Protein AF-0000000083316256 (afdb_homodimer)

Secondary structure (DSSP, 8-state):
--EEEEEEEET--HHHHHHHHHHHHHTT-SS-TTEEEEEEEEETTEEEEEEEES-HHHHHHHHHHHHHHHHHTTPPPPPPEEEEEEEEEE-/--EEEEEEEET--HHHHHHHHHHHHHTT-SS-TTEEEEEEEEETTEEEEEEEES-HHHHHHHHHHHHHHHHHTTPPPPPPEEEEEEEEEE-

Nearest PDB structures (foldseek):
  6fxd-assembly1_B-2  TM=7.158E-01  e=9.724E-03  Pseudomonas fluorescens
  3l7p-assembly1_F  TM=4.783E-01  e=5.916E-04  Streptococcus mutans
  6fxd-assembly1_A-2  TM=6.993E-01  e=2.756E-02  Pseudomonas fluorescens
  4wws-assembly1_D  TM=5.339E-01  e=3.350E-02  Listeria monocytogenes EGD-e
  5b0b-assembly2_B  TM=5.248E-01  e=7.317E-02  Cannabis sativa

pLDDT: mean 96.54, std 2.68, range [85.81, 98.81]

Solvent-accessible surface area (backbone atoms only — not comparable to full-atom values): 9734 Å² total; per-residue (Å²): 114,41,28,36,35,39,34,64,31,74,71,49,45,71,67,48,52,54,50,45,51,51,53,30,41,74,71,72,49,61,72,45,85,52,37,50,34,39,39,31,26,52,49,98,62,16,34,40,37,41,35,31,28,54,31,72,67,56,51,55,58,49,43,67,59,45,52,60,48,32,55,76,62,72,43,75,81,53,74,70,46,79,28,50,50,73,47,78,48,69,104,114,41,30,37,37,38,35,63,32,73,73,51,46,71,68,48,51,53,49,44,52,51,52,31,40,74,71,71,49,63,70,45,87,52,37,51,34,37,39,31,22,53,49,98,60,16,34,40,35,41,34,30,28,54,32,73,66,54,51,55,59,48,44,67,60,47,52,60,49,34,52,77,61,73,43,76,83,54,74,71,46,79,29,52,50,71,45,76,47,70,104

Radius of gyration: 16.73 Å; Cα contacts (8 Å, |Δi|>4): 357; chains: 2; bounding box: 31×48×36 Å

Structure (mmCIF, N/CA/C/O backbone):
data_AF-0000000083316256-model_v1
#
loop_
_entity.id
_entity.type
_entity.pdbx_description
1 polymer 'ABM domain-containing protein'
#
loop_
_atom_site.group_PDB
_atom_site.id
_atom_site.type_symbol
_atom_site.label_atom_id
_atom_site.label_alt_id
_atom_site.label_comp_id
_atom_site.label_asym_id
_atom_site.label_entity_id
_atom_site.label_seq_id
_atom_site.pdbx_PDB_ins_code
_atom_site.Cartn_x
_atom_site.Cartn_y
_atom_site.Cartn_z
_atom_site.occupancy
_atom_site.B_iso_or_equiv
_atom_site.auth_seq_id
_atom_site.auth_comp_id
_atom_site.auth_asym_id
_atom_site.auth_atom_id
_atom_site.pdbx_PDB_model_num
ATOM 1 N N . MET A 1 1 ? -17.094 -0.823 -3.377 1 87.75 1 MET A N 1
ATOM 2 C CA . MET A 1 1 ? -16.094 -0.17 -2.527 1 87.75 1 MET A CA 1
ATOM 3 C C . MET A 1 1 ? -14.75 -0.878 -2.623 1 87.75 1 MET A C 1
ATOM 5 O O . MET A 1 1 ? -14.672 -2.1 -2.48 1 87.75 1 MET A O 1
ATOM 9 N N . SER A 1 2 ? -13.68 -0.307 -2.973 1 97.44 2 SER A N 1
ATOM 10 C CA . SER A 1 2 ? -12.391 -0.962 -3.139 1 97.44 2 SER A CA 1
ATOM 11 C C . SER A 1 2 ? -11.789 -1.355 -1.791 1 97.44 2 SER A C 1
ATOM 13 O O . SER A 1 2 ? -12.25 -0.891 -0.745 1 97.44 2 SER A O 1
ATOM 15 N N . ILE A 1 3 ? -10.836 -2.322 -1.851 1 98.69 3 ILE A N 1
ATOM 16 C CA . ILE A 1 3 ? -10.211 -2.799 -0.622 1 98.69 3 ILE A CA 1
ATOM 17 C C . ILE A 1 3 ? -8.688 -2.73 -0.758 1 98.69 3 ILE A C 1
ATOM 19 O O . ILE A 1 3 ? -8.148 -2.951 -1.843 1 98.69 3 ILE A O 1
ATOM 23 N N . MET A 1 4 ? -8.078 -2.391 0.327 1 98.81 4 MET A N 1
ATOM 24 C CA . MET A 1 4 ? -6.641 -2.584 0.499 1 98.81 4 MET A CA 1
ATOM 25 C C . MET A 1 4 ? -6.344 -3.951 1.108 1 98.81 4 MET A C 1
ATOM 27 O O . MET A 1 4 ? -6.945 -4.328 2.117 1 98.81 4 MET A O 1
ATOM 31 N N . VAL A 1 5 ? -5.43 -4.664 0.524 1 98.75 5 VAL A N 1
ATOM 32 C CA . VAL A 1 5 ? -5.059 -5.996 0.994 1 98.75 5 VAL A CA 1
ATOM 33 C C . VAL A 1 5 ? -3.557 -6.055 1.258 1 98.75 5 VAL A C 1
ATOM 35 O O . VAL A 1 5 ? -2.758 -5.641 0.415 1 98.75 5 VAL A O 1
ATOM 38 N N . ILE A 1 6 ? -3.182 -6.551 2.4 1 98.62 6 ILE A N 1
ATOM 39 C CA . ILE A 1 6 ? -1.774 -6.68 2.768 1 98.62 6 ILE A CA 1
ATOM 40 C C . ILE A 1 6 ? -1.421 -8.156 2.947 1 98.62 6 ILE A C 1
ATOM 42 O O . ILE A 1 6 ? -2.117 -8.883 3.656 1 98.62 6 ILE A O 1
ATOM 46 N N . PHE A 1 7 ? -0.353 -8.578 2.256 1 98.5 7 PHE A N 1
ATOM 47 C CA . PHE A 1 7 ? 0.229 -9.906 2.41 1 98.5 7 PHE A CA 1
ATOM 48 C C . PHE A 1 7 ? 1.633 -9.82 2.996 1 98.5 7 PHE A C 1
ATOM 50 O O . PHE A 1 7 ? 2.531 -9.234 2.385 1 98.5 7 PHE A O 1
ATOM 57 N N . ASP A 1 8 ? 1.762 -10.281 4.207 1 97.81 8 ASP A N 1
ATOM 58 C CA . ASP A 1 8 ? 3.088 -10.508 4.773 1 97.81 8 ASP A CA 1
ATOM 59 C C . ASP A 1 8 ? 3.535 -11.953 4.551 1 97.81 8 ASP A C 1
ATOM 61 O O . ASP A 1 8 ? 2.871 -12.891 4.996 1 97.81 8 ASP A O 1
ATOM 65 N N . VAL A 1 9 ? 4.609 -12.102 3.781 1 97.88 9 VAL A N 1
ATOM 66 C CA . VAL A 1 9 ? 5.031 -13.43 3.354 1 97.88 9 VAL A CA 1
ATOM 67 C C . VAL A 1 9 ? 6.434 -13.719 3.883 1 97.88 9 VAL A C 1
ATOM 69 O O . VAL A 1 9 ? 7.426 -13.531 3.172 1 97.88 9 VAL A O 1
ATOM 72 N N . PRO A 1 10 ? 6.52 -14.203 5.102 1 97.06 10 PRO A N 1
ATOM 73 C CA . PRO A 1 10 ? 7.836 -14.508 5.664 1 97.06 10 PRO A CA 1
ATOM 74 C C . PRO A 1 10 ? 8.586 -15.57 4.859 1 97.06 10 PRO A C 1
ATOM 76 O O . PRO A 1 10 ? 7.965 -16.5 4.328 1 97.06 10 PRO A O 1
ATOM 79 N N . GLY A 1 11 ? 9.859 -15.383 4.676 1 96.62 11 GLY A N 1
ATOM 80 C CA . GLY A 1 11 ? 10.711 -16.406 4.09 1 96.62 11 GLY A CA 1
ATOM 81 C C . GLY A 1 11 ? 10.789 -16.328 2.576 1 96.62 11 GLY A C 1
ATOM 82 O O . GLY A 1 11 ? 11.672 -16.938 1.961 1 96.62 11 GLY A O 1
ATOM 83 N N . MET A 1 12 ? 9.867 -15.617 1.953 1 97.44 12 MET A N 1
ATOM 84 C CA . MET A 1 12 ? 9.898 -15.492 0.499 1 97.44 12 MET 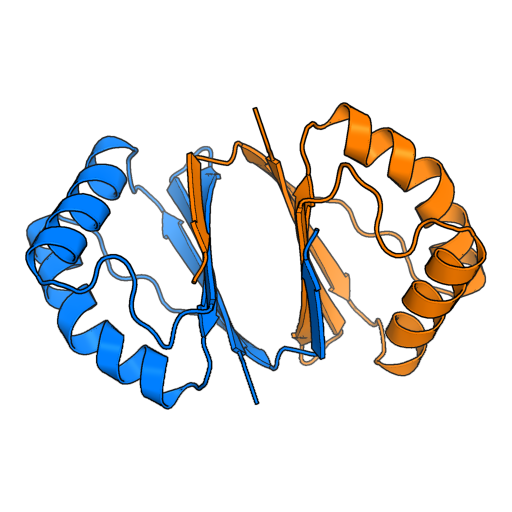A CA 1
ATOM 85 C C . MET A 1 12 ? 11.164 -14.781 0.041 1 97.44 12 MET A C 1
ATOM 87 O O . MET A 1 12 ? 11.578 -13.789 0.641 1 97.44 12 MET A O 1
ATOM 91 N N . THR A 1 13 ? 11.758 -15.289 -0.982 1 96.94 13 THR A N 1
ATOM 92 C CA . THR A 1 13 ? 12.961 -14.695 -1.559 1 96.94 13 THR A CA 1
ATOM 93 C C . THR A 1 13 ? 12.625 -13.883 -2.803 1 96.94 13 THR A C 1
ATOM 95 O O . THR A 1 13 ? 11.523 -13.992 -3.346 1 96.94 13 THR A O 1
ATOM 98 N N . ALA A 1 14 ? 13.609 -13.117 -3.221 1 97 14 ALA A N 1
ATOM 99 C CA . ALA A 1 14 ? 13.445 -12.344 -4.449 1 97 14 ALA A CA 1
ATOM 100 C C . ALA A 1 14 ? 13.156 -13.258 -5.637 1 97 14 ALA A C 1
ATOM 102 O O . ALA A 1 14 ? 12.281 -12.969 -6.453 1 97 14 ALA A O 1
ATOM 103 N N . ASP A 1 15 ? 13.93 -14.359 -5.746 1 97.56 15 ASP A N 1
ATOM 104 C CA . ASP A 1 15 ? 13.758 -15.305 -6.848 1 97.56 15 ASP A CA 1
ATOM 105 C C . ASP A 1 15 ? 12.352 -15.898 -6.844 1 97.56 15 ASP A C 1
ATOM 107 O O . ASP A 1 15 ? 11.719 -16.031 -7.898 1 97.56 15 ASP A O 1
ATOM 111 N N . GLN A 1 16 ? 11.914 -16.281 -5.672 1 98 16 GLN A N 1
ATOM 112 C CA . GLN A 1 16 ? 10.562 -16.828 -5.559 1 98 16 GLN A CA 1
ATOM 113 C C . GLN A 1 16 ? 9.516 -15.828 -6.012 1 98 16 GLN A C 1
ATOM 115 O O . GLN A 1 16 ? 8.609 -16.156 -6.77 1 98 16 GLN A O 1
ATOM 120 N N . TYR A 1 17 ? 9.617 -14.57 -5.566 1 98.38 17 TYR A N 1
ATOM 121 C CA . TYR A 1 17 ? 8.68 -13.523 -5.961 1 98.38 17 TYR A CA 1
ATOM 122 C C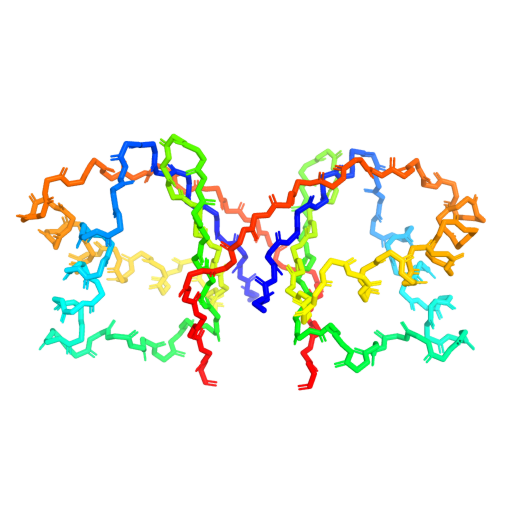 . TYR A 1 17 ? 8.648 -13.359 -7.473 1 98.38 17 TYR A C 1
ATOM 124 O O . TYR A 1 17 ? 7.578 -13.344 -8.086 1 98.38 17 TYR A O 1
ATOM 132 N N . ASP A 1 18 ? 9.867 -13.281 -8.047 1 98.12 18 ASP A N 1
ATOM 133 C CA . ASP A 1 18 ? 9.961 -13.023 -9.477 1 98.12 18 ASP A CA 1
ATOM 134 C C . ASP A 1 18 ? 9.375 -14.18 -10.281 1 98.12 18 ASP A C 1
ATOM 136 O O . ASP A 1 18 ? 8.742 -13.969 -11.32 1 98.12 18 ASP A O 1
ATOM 140 N N . ARG A 1 19 ? 9.516 -15.391 -9.805 1 98.19 19 ARG A N 1
ATOM 141 C CA . ARG A 1 19 ? 8.945 -16.547 -10.477 1 98.19 19 ARG A CA 1
ATOM 142 C C . ARG A 1 19 ? 7.426 -16.562 -10.383 1 98.19 19 ARG A C 1
ATOM 144 O O . ARG A 1 19 ? 6.738 -16.906 -11.336 1 98.19 19 ARG A O 1
ATOM 151 N N . VAL A 1 20 ? 6.91 -16.172 -9.227 1 97.88 20 VAL A N 1
ATOM 152 C CA . VAL A 1 20 ? 5.465 -16.078 -9.047 1 97.88 20 VAL A CA 1
ATOM 153 C C . VAL A 1 20 ? 4.875 -15.078 -10.031 1 97.88 20 VAL A C 1
ATOM 155 O O . VAL A 1 20 ? 3.895 -15.375 -10.719 1 97.88 20 VAL A O 1
ATOM 158 N N . ILE A 1 21 ? 5.508 -13.898 -10.117 1 97.75 21 ILE A N 1
ATOM 159 C CA . ILE A 1 21 ? 5.043 -12.875 -11.047 1 97.75 21 ILE A CA 1
ATOM 160 C C . ILE A 1 21 ? 5.098 -13.414 -12.477 1 97.75 21 ILE A C 1
ATOM 162 O O . ILE A 1 21 ? 4.145 -13.258 -13.242 1 97.75 21 ILE A O 1
ATOM 166 N N . HIS A 1 22 ? 6.16 -14.078 -12.836 1 97.75 22 HIS A N 1
ATOM 167 C CA . HIS A 1 22 ? 6.332 -14.656 -14.164 1 97.75 22 HIS A CA 1
ATOM 168 C C . HIS A 1 22 ? 5.238 -15.68 -14.469 1 97.75 22 HIS A C 1
ATOM 170 O O . HIS A 1 22 ? 4.629 -15.641 -15.539 1 97.75 22 HIS A O 1
ATOM 176 N N . ASP A 1 23 ? 4.98 -16.547 -13.531 1 97.5 23 ASP A N 1
ATOM 177 C CA . ASP A 1 23 ? 3.979 -17.594 -13.719 1 97.5 23 ASP A CA 1
ATOM 178 C C . ASP A 1 23 ? 2.58 -17 -13.852 1 97.5 23 ASP A C 1
ATOM 180 O O . ASP A 1 23 ? 1.765 -17.484 -14.633 1 97.5 23 ASP A O 1
ATOM 184 N N . LEU A 1 24 ? 2.287 -15.977 -13.117 1 97.06 24 LEU A N 1
ATOM 185 C CA . LEU A 1 24 ? 1.002 -15.289 -13.227 1 97.06 24 LEU A CA 1
ATOM 186 C C . LEU A 1 24 ? 0.849 -14.633 -14.594 1 97.06 24 LEU A C 1
ATOM 188 O O . LEU A 1 24 ? -0.237 -14.648 -15.18 1 97.06 24 LEU A O 1
ATOM 192 N N . GLU A 1 25 ? 1.91 -14.016 -15.07 1 95.38 25 GLU A N 1
ATOM 193 C CA . GLU A 1 25 ? 1.888 -13.43 -16.406 1 95.38 25 GLU A CA 1
ATOM 194 C C . GLU A 1 25 ? 1.593 -14.484 -17.469 1 95.38 25 GLU A C 1
ATOM 196 O O . GLU A 1 25 ? 0.796 -14.25 -18.375 1 95.38 25 GLU A O 1
ATOM 201 N N . GLU A 1 26 ? 2.146 -15.617 -17.312 1 94.44 26 GLU A N 1
ATOM 202 C CA . GLU A 1 26 ? 1.943 -16.703 -18.266 1 94.44 26 GLU A CA 1
ATOM 203 C C . GLU A 1 26 ? 0.5 -17.203 -18.234 1 94.44 26 GLU A C 1
ATOM 205 O O . GLU A 1 26 ? -0.045 -17.609 -19.266 1 94.44 26 GLU A O 1
ATOM 210 N N . ALA A 1 27 ? -0.064 -17.141 -17.094 1 91.94 27 ALA A N 1
ATOM 211 C CA . ALA A 1 27 ? -1.45 -17.562 -16.922 1 91.94 27 ALA A CA 1
ATOM 212 C C . ALA A 1 27 ? -2.418 -16.484 -17.391 1 91.94 27 ALA A C 1
ATOM 214 O O . ALA A 1 27 ? -3.637 -16.656 -17.328 1 91.94 27 ALA A O 1
ATOM 215 N N . GLY A 1 28 ? -1.92 -15.297 -17.875 1 90.19 28 GLY A N 1
ATOM 216 C CA . GLY A 1 28 ? -2.744 -14.195 -18.359 1 90.19 28 GLY A CA 1
ATOM 217 C C . GLY A 1 28 ? -3.25 -13.297 -17.234 1 90.19 28 GLY A C 1
ATOM 218 O O . GLY A 1 28 ? -4.16 -12.492 -17.438 1 90.19 28 GLY A O 1
ATOM 219 N N . LEU A 1 29 ? -2.633 -13.531 -16.031 1 87.94 29 LEU A N 1
ATOM 220 C CA . LEU A 1 29 ? -3.131 -12.805 -14.867 1 87.94 29 LEU A CA 1
ATOM 221 C C . LEU A 1 29 ? -2.012 -12.008 -14.211 1 87.94 29 LEU A C 1
ATOM 223 O O . LEU A 1 29 ? -1.999 -11.844 -12.992 1 87.94 29 LEU A O 1
ATOM 227 N N . GLY A 1 30 ? -1.118 -11.5 -14.977 1 85.81 30 GLY A N 1
ATOM 228 C CA . GLY A 1 30 ? -0.069 -10.625 -14.477 1 85.81 30 GLY A CA 1
ATOM 229 C C . GLY A 1 30 ? -0.59 -9.281 -14 1 85.81 30 GLY A C 1
ATOM 230 O O . GLY A 1 30 ? -0.053 -8.703 -13.047 1 85.81 30 GLY A O 1
ATOM 231 N N . ALA A 1 31 ? -1.693 -8.867 -14.711 1 86.5 31 ALA A N 1
ATOM 232 C CA . ALA A 1 31 ? -2.336 -7.59 -14.391 1 86.5 31 ALA A CA 1
ATOM 233 C C . ALA A 1 31 ? -3.855 -7.707 -14.469 1 86.5 31 ALA A C 1
ATOM 235 O O . ALA A 1 31 ? -4.477 -7.18 -15.391 1 86.5 31 ALA A O 1
ATOM 236 N N . PRO A 1 32 ? -4.355 -8.43 -13.461 1 94.25 32 PRO A N 1
ATOM 237 C CA . PRO A 1 32 ? -5.82 -8.516 -13.5 1 94.25 32 PRO A CA 1
ATOM 238 C C . PRO A 1 32 ? -6.492 -7.145 -13.516 1 94.25 32 PRO A C 1
ATOM 240 O O . PRO A 1 32 ? -6.082 -6.246 -12.781 1 94.25 32 PRO A O 1
ATOM 243 N N . ALA A 1 33 ? -7.594 -7.039 -14.273 1 92.56 33 ALA A N 1
ATOM 244 C CA . ALA A 1 33 ? -8.258 -5.754 -14.469 1 92.56 33 ALA A CA 1
ATOM 245 C C . ALA A 1 33 ? -8.797 -5.211 -13.148 1 92.56 33 ALA A C 1
ATOM 247 O O . ALA A 1 33 ? -8.844 -3.996 -12.938 1 92.56 33 ALA A O 1
ATOM 248 N N . ALA A 1 34 ? -9.133 -6.105 -12.281 1 96.81 34 ALA A N 1
ATOM 249 C CA . ALA A 1 34 ? -9.781 -5.68 -11.039 1 96.81 34 ALA A CA 1
ATOM 250 C C . ALA A 1 34 ? -8.75 -5.305 -9.984 1 96.81 34 ALA A C 1
ATOM 252 O O . ALA A 1 34 ? -9.102 -4.824 -8.906 1 96.81 34 ALA A O 1
ATOM 253 N N . ARG A 1 35 ? -7.473 -5.539 -10.172 1 97.94 35 ARG A N 1
ATOM 254 C CA . ARG A 1 35 ? -6.414 -5.09 -9.273 1 97.94 35 ARG A CA 1
ATOM 255 C C . ARG A 1 35 ? -5.887 -3.721 -9.688 1 97.94 35 ARG A C 1
ATOM 257 O O . ARG A 1 35 ? -5.195 -3.596 -10.703 1 97.94 35 ARG A O 1
ATOM 264 N N . GLN A 1 36 ? -6.062 -2.799 -8.906 1 97 36 GLN A N 1
ATOM 265 C CA . GLN A 1 36 ? -5.719 -1.42 -9.234 1 97 36 GLN A CA 1
ATOM 266 C C . GLN A 1 36 ? -4.227 -1.162 -9.039 1 97 36 GLN A C 1
ATOM 268 O O . GLN A 1 36 ? -3.604 -0.461 -9.836 1 97 36 GLN A O 1
ATOM 273 N N . HIS A 1 37 ? -3.699 -1.734 -7.988 1 97.25 37 HIS A N 1
ATOM 274 C CA . HIS A 1 37 ? -2.309 -1.54 -7.598 1 97.25 37 HIS A CA 1
ATOM 275 C C . HIS A 1 37 ? -1.727 -2.809 -6.98 1 97.25 37 HIS A C 1
ATOM 277 O O . HIS A 1 37 ? -2.438 -3.557 -6.305 1 97.25 37 HIS A O 1
ATOM 283 N N . HIS A 1 38 ? -0.47 -3.049 -7.246 1 98.19 38 HIS A N 1
ATOM 284 C CA . HIS A 1 38 ? 0.369 -4.07 -6.629 1 98.19 38 HIS A CA 1
ATOM 285 C C . HIS A 1 38 ? 1.756 -3.523 -6.309 1 98.19 38 HIS A C 1
ATOM 287 O O . HIS A 1 38 ? 2.52 -3.188 -7.219 1 98.19 38 HIS A O 1
ATOM 293 N N . ILE A 1 39 ? 2.047 -3.418 -5.012 1 98.56 39 ILE A N 1
ATOM 294 C CA . ILE A 1 39 ? 3.348 -2.941 -4.547 1 98.56 39 ILE A CA 1
ATOM 295 C C . ILE A 1 39 ? 4.039 -4.035 -3.734 1 98.56 39 ILE A C 1
ATOM 297 O O . ILE A 1 39 ? 3.482 -4.527 -2.75 1 98.56 39 ILE A O 1
ATOM 301 N N . ALA A 1 40 ? 5.164 -4.375 -4.176 1 98.56 40 ALA A N 1
ATOM 302 C CA . ALA A 1 40 ? 5.938 -5.402 -3.488 1 98.56 40 ALA A CA 1
ATOM 303 C C . ALA A 1 40 ? 7.25 -4.836 -2.945 1 98.56 40 ALA A C 1
ATOM 305 O O . ALA A 1 40 ? 7.949 -4.098 -3.645 1 98.56 40 ALA A O 1
ATOM 306 N N . ALA A 1 41 ? 7.555 -5.188 -1.762 1 98.62 41 ALA A N 1
ATOM 307 C CA . ALA A 1 41 ? 8.758 -4.691 -1.1 1 98.62 41 ALA A CA 1
ATOM 308 C C . ALA A 1 41 ? 9.508 -5.824 -0.402 1 98.62 41 ALA A C 1
ATOM 310 O O . ALA A 1 41 ? 8.891 -6.758 0.117 1 98.62 41 ALA A O 1
ATOM 311 N N . ALA A 1 42 ? 10.758 -5.613 -0.317 1 96.62 42 ALA A N 1
ATOM 312 C CA . ALA A 1 42 ? 11.617 -6.566 0.383 1 96.62 42 ALA A CA 1
ATOM 313 C C . ALA A 1 42 ? 11.703 -6.238 1.87 1 96.62 42 ALA A C 1
ATOM 315 O O . ALA A 1 42 ? 11.891 -5.078 2.244 1 96.62 42 ALA A O 1
ATOM 316 N N . LYS A 1 43 ? 11.445 -7.242 2.699 1 97.62 43 LYS A N 1
ATOM 317 C CA . LYS A 1 43 ? 11.758 -7.18 4.125 1 97.62 43 LYS A CA 1
ATOM 318 C C . LYS A 1 43 ? 13.023 -7.973 4.445 1 97.62 43 LYS A C 1
ATOM 320 O O . LYS A 1 43 ? 13.523 -8.719 3.602 1 97.62 43 LYS A O 1
ATOM 325 N N . ASN A 1 44 ? 13.508 -7.75 5.621 1 95.31 44 ASN A N 1
ATOM 326 C CA . ASN A 1 44 ? 14.664 -8.531 6.043 1 95.31 44 ASN A CA 1
ATOM 327 C C . ASN A 1 44 ? 14.359 -10.023 6.082 1 95.31 44 ASN A C 1
ATOM 329 O O . ASN A 1 44 ? 15.211 -10.844 5.762 1 95.31 44 ASN A O 1
ATOM 333 N N . ASP A 1 45 ? 13.094 -10.367 6.371 1 95.94 45 ASP A N 1
ATOM 334 C CA . ASP A 1 45 ? 12.758 -11.773 6.578 1 95.94 45 ASP A CA 1
ATOM 335 C C . ASP A 1 45 ? 11.68 -12.234 5.602 1 95.94 45 ASP A C 1
ATOM 337 O O . ASP A 1 45 ? 10.953 -13.188 5.875 1 95.94 45 ASP A O 1
ATOM 341 N N . GLY A 1 46 ? 11.531 -11.523 4.531 1 97.44 46 GLY A N 1
ATOM 342 C CA . GLY A 1 46 ? 10.508 -11.914 3.574 1 97.44 46 GLY A CA 1
ATOM 343 C C . GLY A 1 46 ? 10.023 -10.773 2.709 1 97.44 46 GLY A C 1
ATOM 344 O O . GLY A 1 46 ? 10.805 -9.891 2.336 1 97.44 46 GLY A O 1
ATOM 345 N N . TRP A 1 47 ? 8.742 -10.906 2.27 1 98.25 47 TRP A N 1
ATOM 346 C CA . TRP A 1 47 ? 8.18 -9.945 1.33 1 98.25 47 TRP A CA 1
ATOM 347 C C . TRP A 1 47 ? 6.887 -9.344 1.875 1 98.25 47 TRP A C 1
ATOM 349 O O . TRP A 1 47 ? 6.129 -10.016 2.574 1 98.25 47 TRP A O 1
ATOM 359 N N . LEU A 1 48 ? 6.695 -8.125 1.63 1 98.5 48 LEU A N 1
ATOM 360 C CA . LEU A 1 48 ? 5.449 -7.41 1.898 1 98.5 48 LEU A CA 1
ATOM 361 C C . LEU A 1 48 ? 4.793 -6.953 0.6 1 98.5 48 LEU A C 1
ATOM 363 O O . LEU A 1 48 ? 5.438 -6.312 -0.234 1 98.5 48 LEU A O 1
ATOM 367 N N . VAL A 1 49 ? 3.521 -7.344 0.432 1 98.62 49 VAL A N 1
ATOM 368 C CA . VAL A 1 49 ? 2.783 -6.965 -0.768 1 98.62 49 VAL A CA 1
ATOM 369 C C . VAL A 1 49 ? 1.514 -6.211 -0.378 1 98.62 49 VAL A C 1
ATOM 371 O O . VAL A 1 49 ? 0.788 -6.633 0.526 1 98.62 49 VAL A O 1
ATOM 374 N N . VAL A 1 50 ? 1.298 -5.148 -0.982 1 98.69 50 VAL A N 1
ATOM 375 C CA . VAL A 1 50 ? 0.08 -4.363 -0.798 1 98.69 50 VAL A CA 1
ATOM 376 C C . VAL A 1 50 ? -0.648 -4.219 -2.133 1 98.69 50 VAL A C 1
ATOM 378 O O . VAL A 1 50 ? -0.07 -3.746 -3.113 1 98.69 50 VAL A O 1
ATOM 381 N N . ASP A 1 51 ? -1.895 -4.609 -2.109 1 98.5 51 ASP A N 1
ATOM 382 C CA . ASP A 1 51 ? -2.744 -4.48 -3.289 1 98.5 51 ASP A CA 1
ATOM 383 C C . ASP A 1 51 ? -3.949 -3.59 -3.004 1 98.5 51 ASP A C 1
ATOM 385 O O . ASP A 1 51 ? -4.367 -3.451 -1.853 1 98.5 51 ASP A O 1
ATOM 389 N N . VAL A 1 52 ? -4.508 -3.045 -4.039 1 98.56 52 VAL A N 1
ATOM 390 C CA . VAL A 1 52 ? -5.867 -2.516 -4.047 1 98.56 52 VAL A CA 1
ATOM 391 C C . VAL A 1 52 ? -6.715 -3.275 -5.062 1 98.56 52 VAL A C 1
ATOM 393 O O . VAL A 1 52 ? -6.332 -3.396 -6.23 1 98.56 52 VAL A O 1
ATOM 396 N N . TRP A 1 53 ? -7.773 -3.809 -4.617 1 98.5 53 TRP A N 1
ATOM 397 C CA . TRP A 1 53 ? -8.711 -4.535 -5.469 1 98.5 53 TRP A CA 1
ATOM 398 C C . TRP A 1 53 ? -10.047 -3.811 -5.551 1 98.5 53 TRP A C 1
ATOM 400 O O . TRP A 1 53 ? -10.469 -3.168 -4.586 1 98.5 53 TRP A O 1
ATOM 410 N N . ASP A 1 54 ? -10.766 -3.99 -6.645 1 98.31 54 ASP A N 1
ATOM 411 C CA . ASP A 1 54 ? -12.055 -3.34 -6.852 1 98.31 54 ASP A CA 1
ATOM 412 C C . ASP A 1 54 ? -13.094 -3.857 -5.863 1 98.31 54 ASP A C 1
ATOM 414 O O . ASP A 1 54 ? -14.031 -3.139 -5.504 1 98.31 54 ASP A O 1
ATOM 418 N N . SER A 1 55 ? -12.953 -5.133 -5.484 1 97.81 55 SER A N 1
ATOM 419 C CA . SER A 1 55 ? -13.898 -5.77 -4.57 1 97.81 55 SER A CA 1
ATOM 420 C C . SER A 1 55 ? -13.289 -7.004 -3.92 1 97.81 55 SER A C 1
ATOM 422 O O . SER A 1 55 ? -12.328 -7.578 -4.441 1 97.81 55 SER A O 1
ATOM 424 N N . PRO A 1 56 ? -13.852 -7.387 -2.781 1 97.31 56 PRO A N 1
ATOM 425 C CA . PRO A 1 56 ? -13.414 -8.648 -2.178 1 97.31 56 PRO A CA 1
ATOM 426 C C . PRO A 1 56 ? -13.609 -9.844 -3.104 1 97.31 56 PRO A C 1
ATOM 428 O O . PRO A 1 56 ? -12.805 -10.773 -3.098 1 97.31 56 PRO A O 1
ATOM 431 N N . GLU A 1 57 ? -14.688 -9.836 -3.9 1 97.69 57 GLU A N 1
ATOM 432 C CA . GLU A 1 57 ? -14.984 -10.945 -4.805 1 97.69 57 GLU A CA 1
ATOM 433 C C . GLU A 1 57 ? -13.906 -11.086 -5.871 1 97.69 57 GLU A C 1
ATOM 435 O O . GLU A 1 57 ? -13.547 -12.203 -6.254 1 97.69 57 GLU A O 1
ATOM 440 N N . ALA A 1 58 ? -13.422 -9.984 -6.355 1 97.38 58 ALA A N 1
ATOM 441 C CA . ALA A 1 58 ? -12.367 -10.016 -7.367 1 97.38 58 ALA A CA 1
ATOM 442 C C . ALA A 1 58 ? -11.094 -10.641 -6.812 1 97.38 58 ALA A C 1
ATOM 444 O O . ALA A 1 58 ? -10.422 -11.414 -7.504 1 97.38 58 ALA A O 1
ATOM 445 N N . LEU A 1 59 ? -10.781 -10.336 -5.555 1 97.38 59 LEU A N 1
ATOM 446 C CA . LEU A 1 59 ? -9.625 -10.945 -4.895 1 97.38 59 LEU A CA 1
ATOM 447 C C . LEU A 1 59 ? -9.812 -12.453 -4.77 1 97.38 59 LEU A C 1
ATOM 449 O O . LEU A 1 59 ? -8.883 -13.219 -5.035 1 97.38 59 LEU A O 1
ATOM 453 N N . GLU A 1 60 ? -10.953 -12.867 -4.387 1 96.69 60 GLU A N 1
ATOM 454 C CA . GLU A 1 60 ? -11.242 -14.289 -4.215 1 96.69 60 GLU A CA 1
ATOM 455 C C . GLU A 1 60 ? -11.086 -15.039 -5.531 1 96.69 60 GLU A C 1
ATOM 457 O O . GLU A 1 60 ? -10.562 -16.156 -5.555 1 96.69 60 GLU A O 1
ATOM 462 N N . GLN A 1 61 ? -11.562 -14.43 -6.57 1 96.38 61 GLN A N 1
ATOM 463 C CA . GLN A 1 61 ? -11.422 -15.039 -7.887 1 96.38 61 GLN A CA 1
ATOM 464 C C . GLN A 1 61 ? -9.953 -15.18 -8.273 1 96.38 61 GLN A C 1
ATOM 466 O O . GLN A 1 61 ? -9.539 -16.219 -8.805 1 96.38 61 GLN A O 1
ATOM 471 N N . PHE A 1 62 ? -9.227 -14.188 -8.016 1 97.06 62 PHE A N 1
ATOM 472 C CA . PHE A 1 62 ? -7.805 -14.195 -8.328 1 97.06 62 PHE A CA 1
ATOM 473 C C . PHE A 1 62 ? -7.078 -15.258 -7.512 1 97.06 62 PHE A C 1
ATOM 475 O O . PHE A 1 62 ? -6.148 -15.898 -8 1 97.06 62 PHE A O 1
ATOM 482 N N . ALA A 1 63 ? -7.477 -15.477 -6.293 1 96 63 ALA A N 1
ATOM 483 C CA . ALA A 1 63 ? -6.836 -16.422 -5.379 1 96 63 ALA A CA 1
ATOM 484 C C . ALA A 1 63 ? -6.883 -17.844 -5.938 1 96 63 ALA A C 1
ATOM 486 O O . ALA A 1 63 ? -5.98 -18.641 -5.688 1 96 63 ALA A O 1
ATOM 487 N N . GLN A 1 64 ? -7.902 -18.078 -6.684 1 94.75 64 GLN A N 1
ATOM 488 C CA . GLN A 1 64 ? -8.031 -19.406 -7.273 1 94.75 64 GLN A CA 1
ATOM 489 C C . GLN A 1 64 ? -6.859 -19.719 -8.203 1 94.75 64 GLN A C 1
ATOM 491 O O . GLN A 1 64 ? -6.418 -20.859 -8.297 1 94.75 64 GLN A O 1
ATOM 496 N N . THR A 1 65 ? -6.398 -18.719 -8.875 1 94.69 65 THR A N 1
ATOM 497 C CA . THR A 1 65 ? -5.238 -18.875 -9.742 1 94.69 65 THR A CA 1
ATOM 498 C C . THR A 1 65 ? -3.943 -18.734 -8.945 1 94.69 65 THR A C 1
ATOM 500 O O . THR A 1 65 ? -2.967 -19.438 -9.211 1 94.69 65 THR A O 1
ATOM 503 N N . LEU A 1 66 ? -3.91 -17.875 -7.957 1 96.5 66 LEU A N 1
ATOM 504 C CA . LEU A 1 66 ? -2.711 -17.547 -7.195 1 96.5 66 LEU A CA 1
ATOM 505 C C . LEU A 1 66 ? -2.248 -18.734 -6.359 1 96.5 66 LEU A C 1
ATOM 507 O O . LEU A 1 66 ? -1.053 -19.031 -6.305 1 96.5 66 LEU A O 1
ATOM 511 N N . MET A 1 67 ? -3.164 -19.5 -5.75 1 96.38 67 MET A N 1
ATOM 512 C CA . MET A 1 67 ? -2.83 -20.547 -4.777 1 96.38 67 MET A CA 1
ATOM 513 C C . MET A 1 67 ? -1.991 -21.641 -5.418 1 96.38 67 MET A C 1
ATOM 515 O O . MET A 1 67 ? -0.927 -22 -4.906 1 96.38 67 MET A O 1
ATOM 519 N N . PRO A 1 68 ? -2.354 -22.156 -6.559 1 96.69 68 PRO A N 1
ATOM 520 C CA . PRO A 1 68 ? -1.508 -23.172 -7.195 1 96.69 68 PRO A CA 1
ATOM 521 C C . PRO A 1 68 ? -0.142 -22.625 -7.605 1 96.69 68 PRO A C 1
ATOM 523 O O . PRO A 1 68 ? 0.85 -23.359 -7.59 1 96.69 68 PRO A O 1
ATOM 526 N N . VAL A 1 69 ? -0.087 -21.359 -8.031 1 97.25 69 VAL A N 1
ATOM 527 C CA . VAL A 1 69 ? 1.17 -20.75 -8.445 1 97.25 69 VAL A CA 1
ATOM 528 C C . VAL A 1 69 ? 2.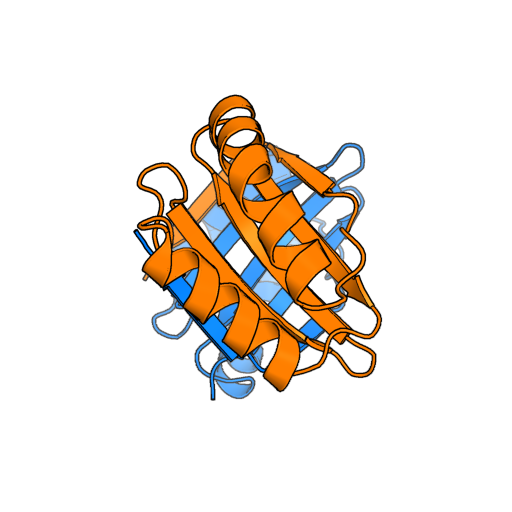113 -20.641 -7.25 1 97.25 69 VAL A C 1
ATOM 530 O O . VAL A 1 69 ? 3.309 -20.922 -7.367 1 97.25 69 VAL A O 1
ATOM 533 N N . LEU A 1 70 ? 1.589 -20.219 -6.051 1 97.56 70 LEU A N 1
ATOM 534 C CA . LEU A 1 70 ? 2.398 -20.156 -4.84 1 97.56 70 LEU A CA 1
ATOM 535 C C . LEU A 1 70 ? 2.926 -21.531 -4.453 1 97.56 70 LEU A C 1
ATOM 537 O O . LEU A 1 70 ? 4.109 -21.688 -4.141 1 97.56 70 LEU A O 1
ATOM 541 N N . ALA A 1 71 ? 2.059 -22.531 -4.535 1 97.31 71 ALA A N 1
ATOM 542 C CA . ALA A 1 71 ? 2.443 -23.906 -4.203 1 97.31 71 ALA A CA 1
ATOM 543 C C . ALA A 1 71 ? 3.562 -24.391 -5.113 1 97.31 71 ALA A C 1
ATOM 545 O O . ALA A 1 71 ? 4.551 -24.953 -4.645 1 97.31 71 ALA A O 1
ATOM 546 N N . LYS A 1 72 ? 3.391 -24.141 -6.395 1 97.38 72 LYS A N 1
ATOM 547 C CA . LYS A 1 72 ? 4.379 -24.531 -7.395 1 97.38 72 LYS A CA 1
ATOM 548 C C . LYS A 1 72 ? 5.75 -23.938 -7.07 1 97.38 72 LYS A C 1
ATOM 550 O O . LYS A 1 72 ? 6.777 -24.562 -7.344 1 97.38 72 LYS A O 1
ATOM 555 N N . ASN A 1 73 ? 5.785 -22.797 -6.418 1 98 73 ASN A N 1
ATOM 556 C CA . ASN A 1 73 ? 7.035 -22.094 -6.184 1 98 73 ASN A CA 1
ATOM 557 C C . ASN A 1 73 ? 7.488 -22.219 -4.73 1 98 73 ASN A C 1
ATOM 559 O O . ASN A 1 73 ? 8.398 -21.5 -4.297 1 98 73 ASN A O 1
ATOM 563 N N . GLY A 1 74 ? 6.773 -23.016 -3.953 1 97.75 74 GLY A N 1
ATOM 564 C CA . GLY A 1 74 ? 7.191 -23.312 -2.594 1 97.75 74 GLY A CA 1
ATOM 565 C C . GLY A 1 74 ? 6.918 -22.188 -1.623 1 97.75 74 GLY A C 1
ATOM 566 O O . GLY A 1 74 ? 7.664 -22 -0.66 1 97.75 74 GLY A O 1
ATOM 567 N N . VAL A 1 75 ? 5.926 -21.375 -1.904 1 97.62 75 VAL A N 1
ATOM 568 C CA . VAL A 1 75 ? 5.578 -20.234 -1.051 1 97.62 75 VAL A CA 1
ATOM 569 C C . VAL A 1 75 ? 4.34 -20.578 -0.224 1 97.62 75 VAL A C 1
ATOM 571 O O . VAL A 1 75 ? 3.322 -21.016 -0.767 1 97.62 75 VAL A O 1
ATOM 574 N N . THR A 1 76 ? 4.461 -20.484 1.058 1 95.81 76 THR A N 1
ATOM 575 C CA . THR A 1 76 ? 3.297 -20.641 1.924 1 95.81 76 THR A CA 1
ATOM 576 C C . THR A 1 76 ? 2.324 -19.484 1.743 1 95.81 76 THR A C 1
ATOM 578 O O . THR A 1 76 ? 2.709 -18.328 1.86 1 95.81 76 THR A O 1
ATOM 581 N N . PRO A 1 77 ? 1.118 -19.797 1.391 1 94.56 77 PRO A N 1
ATOM 582 C CA . PRO A 1 77 ? 0.153 -18.703 1.21 1 94.56 77 PRO A CA 1
ATOM 583 C C . PRO A 1 77 ? -0.022 -17.859 2.467 1 94.56 77 PRO A C 1
ATOM 585 O O . PRO A 1 77 ? -0.228 -18.406 3.557 1 94.56 77 PRO A O 1
ATOM 588 N N . PRO A 1 78 ? 0.056 -16.562 2.311 1 93.81 78 PRO A N 1
ATOM 589 C CA . PRO A 1 78 ? -0.182 -15.711 3.477 1 93.81 78 PRO A CA 1
ATOM 590 C C . PRO A 1 78 ? -1.667 -15.492 3.76 1 93.81 78 PRO A C 1
ATOM 592 O O . PRO A 1 78 ? -2.496 -15.633 2.855 1 93.81 78 PRO A O 1
ATOM 595 N N . GLN A 1 79 ? -2.004 -15.266 4.988 1 94.81 79 GLN A N 1
ATOM 596 C CA . GLN A 1 79 ? -3.34 -14.766 5.301 1 94.81 79 GLN A CA 1
ATOM 597 C C . GLN A 1 79 ? -3.455 -13.273 4.992 1 94.81 79 GLN A C 1
ATOM 599 O O . GLN A 1 79 ? -2.67 -12.469 5.496 1 94.81 79 GLN A O 1
ATOM 604 N N . PRO A 1 80 ? -4.414 -12.875 4.172 1 97.44 80 PRO A N 1
ATOM 605 C CA . PRO A 1 80 ? -4.539 -11.453 3.842 1 97.44 80 PRO A CA 1
ATOM 606 C C . PRO A 1 80 ? -5.117 -10.625 4.988 1 97.44 80 PRO A C 1
ATOM 608 O O . PRO A 1 80 ? -5.938 -11.125 5.762 1 97.44 80 PRO A O 1
ATOM 611 N N . GLN A 1 81 ? -4.68 -9.484 5.195 1 97.81 81 GLN A N 1
ATOM 612 C CA . GLN A 1 81 ? -5.375 -8.438 5.93 1 97.81 81 GLN A CA 1
ATOM 613 C C . GLN A 1 81 ? -6.16 -7.531 4.988 1 97.81 81 GLN A C 1
ATOM 615 O O . GLN A 1 81 ? -5.594 -6.945 4.062 1 97.81 81 GLN A O 1
ATOM 620 N N . VAL A 1 82 ? -7.418 -7.406 5.258 1 98.19 82 VAL A N 1
ATOM 621 C CA . VAL A 1 82 ? -8.289 -6.711 4.316 1 98.19 82 VAL A CA 1
ATOM 622 C C . VAL A 1 82 ? -8.945 -5.516 5.004 1 98.19 82 VAL A C 1
ATOM 624 O O . VAL A 1 82 ? -9.547 -5.66 6.07 1 98.19 82 VAL A O 1
ATOM 627 N N . TYR A 1 83 ? -8.836 -4.41 4.367 1 98.19 83 TYR A N 1
ATOM 628 C CA . TYR A 1 83 ? -9.414 -3.188 4.91 1 98.19 83 TYR A CA 1
ATOM 629 C C . TYR A 1 83 ? -10.195 -2.432 3.84 1 98.19 83 TYR A C 1
ATOM 631 O O . TYR A 1 83 ? -9.773 -2.373 2.682 1 98.19 83 TYR A O 1
ATOM 639 N N . PRO A 1 84 ? -11.305 -1.798 4.223 1 97.56 84 PRO A N 1
ATOM 640 C CA . PRO A 1 84 ? -11.945 -0.89 3.268 1 97.56 84 PRO A CA 1
ATOM 641 C C . PRO A 1 84 ? -11.094 0.341 2.961 1 97.56 84 PRO A C 1
ATOM 643 O O . PRO A 1 84 ? -10.625 1.017 3.881 1 97.56 84 PRO A O 1
ATOM 646 N N . THR A 1 85 ? -10.922 0.598 1.699 1 98.19 85 THR A N 1
ATOM 647 C CA . THR A 1 85 ? -10.172 1.8 1.346 1 98.19 85 THR A CA 1
ATOM 648 C C . THR A 1 85 ? -10.992 3.053 1.64 1 98.19 85 THR A C 1
ATOM 650 O O . THR A 1 85 ? -12.203 3.078 1.409 1 98.19 85 THR A O 1
ATOM 653 N N . HIS A 1 86 ? -10.328 4.035 2.107 1 98.31 86 HIS A N 1
ATOM 654 C CA . HIS A 1 86 ? -10.992 5.305 2.381 1 98.31 86 HIS A CA 1
ATOM 655 C C . HIS A 1 86 ? -10.602 6.363 1.354 1 98.31 86 HIS A C 1
ATOM 657 O O . HIS A 1 86 ? -11.445 7.16 0.929 1 98.31 86 HIS A O 1
ATOM 663 N N . ASN A 1 87 ? -9.32 6.395 0.968 1 97.75 87 ASN A N 1
ATOM 664 C CA . ASN A 1 87 ? -8.781 7.383 0.037 1 97.75 87 ASN A CA 1
ATOM 665 C C . ASN A 1 87 ? -7.609 6.824 -0.762 1 97.75 87 ASN A C 1
ATOM 667 O O . ASN A 1 87 ? -6.809 6.051 -0.236 1 97.75 87 ASN A O 1
ATOM 671 N N . ILE A 1 88 ? -7.574 7.129 -1.991 1 96.88 88 ILE A N 1
ATOM 672 C CA . ILE A 1 88 ? -6.465 6.781 -2.873 1 96.88 88 ILE A CA 1
ATOM 673 C C . ILE A 1 88 ? -6.02 8.016 -3.652 1 96.88 88 ILE A C 1
ATOM 675 O O . ILE A 1 88 ? -6.816 8.633 -4.359 1 96.88 88 ILE A O 1
ATOM 679 N N . LEU A 1 89 ? -4.797 8.352 -3.475 1 95.5 89 LEU A N 1
ATOM 680 C CA . LEU A 1 89 ? -4.191 9.43 -4.242 1 95.5 89 LEU A CA 1
ATOM 681 C C . LEU A 1 89 ? -3.01 8.922 -5.062 1 95.5 89 LEU A C 1
ATOM 683 O O . LEU A 1 89 ? -2.119 8.258 -4.527 1 95.5 89 LEU A O 1
ATOM 687 N N . VAL A 1 90 ? -3.006 9.195 -6.324 1 92.88 90 VAL A N 1
ATOM 688 C CA . VAL A 1 90 ? -1.936 8.781 -7.223 1 92.88 90 VAL A CA 1
ATOM 689 C C . VAL A 1 90 ? -1.363 9.992 -7.949 1 92.88 90 VAL A C 1
ATOM 691 O O . VAL A 1 90 ? -2.104 10.906 -8.32 1 92.88 90 VAL A O 1
ATOM 694 N N . ARG A 1 91 ? -0.03 9.938 -8.109 1 88.62 91 ARG A N 1
ATOM 695 C CA . ARG A 1 91 ? 0.618 10.984 -8.883 1 88.62 91 ARG A CA 1
ATOM 696 C C . ARG A 1 91 ? 0.082 11.023 -10.312 1 88.62 91 ARG A C 1
ATOM 698 O O . ARG A 1 91 ? -0.147 9.977 -10.922 1 88.62 91 ARG A O 1
ATOM 705 N N . MET B 1 1 ? 15.984 4.746 -5.93 1 87.94 1 MET B N 1
ATOM 706 C CA . MET B 1 1 ? 15.164 3.57 -5.66 1 87.94 1 MET B CA 1
ATOM 707 C C . MET B 1 1 ? 13.93 3.943 -4.848 1 87.94 1 MET B C 1
ATOM 709 O O . MET B 1 1 ? 14.039 4.617 -3.822 1 87.94 1 MET B O 1
ATOM 713 N N . SER B 1 2 ? 12.766 3.701 -5.219 1 97.5 2 SER B N 1
ATOM 714 C CA . SER B 1 2 ? 11.562 4.105 -4.5 1 97.5 2 SER B CA 1
ATOM 715 C C . SER B 1 2 ? 11.375 3.275 -3.234 1 97.5 2 SER B C 1
ATOM 717 O O . SER B 1 2 ? 12.016 2.24 -3.061 1 97.5 2 SER B O 1
ATOM 719 N N . ILE B 1 3 ? 10.547 3.836 -2.303 1 98.69 3 ILE B N 1
ATOM 720 C CA . ILE B 1 3 ? 10.305 3.148 -1.038 1 98.69 3 ILE B CA 1
ATOM 721 C C . ILE B 1 3 ? 8.805 3.027 -0.792 1 98.69 3 ILE B C 1
ATOM 723 O O . ILE B 1 3 ? 8.039 3.924 -1.149 1 98.69 3 ILE B O 1
ATOM 727 N N . MET B 1 4 ? 8.453 1.915 -0.235 1 98.81 4 MET B N 1
ATOM 728 C CA . MET B 1 4 ? 7.133 1.739 0.375 1 98.81 4 MET B CA 1
ATOM 729 C C . MET B 1 4 ? 7.16 2.135 1.848 1 98.81 4 MET B C 1
ATOM 731 O O . MET B 1 4 ? 8.039 1.695 2.596 1 98.81 4 MET B O 1
ATOM 735 N N . VAL B 1 5 ? 6.215 2.939 2.258 1 98.75 5 VAL B N 1
ATOM 736 C CA . VAL B 1 5 ? 6.133 3.406 3.637 1 98.75 5 VAL B CA 1
ATOM 737 C C . VAL B 1 5 ? 4.762 3.068 4.219 1 98.75 5 VAL B C 1
ATOM 739 O O . VAL B 1 5 ? 3.734 3.338 3.592 1 98.75 5 VAL B O 1
ATOM 742 N N . ILE B 1 6 ? 4.742 2.488 5.391 1 98.62 6 ILE B N 1
ATOM 743 C CA . ILE B 1 6 ? 3.496 2.133 6.062 1 98.62 6 ILE B CA 1
ATOM 744 C C . ILE B 1 6 ? 3.373 2.916 7.367 1 98.62 6 ILE B C 1
ATOM 746 O O . ILE B 1 6 ? 4.305 2.941 8.172 1 98.62 6 ILE B O 1
ATOM 750 N N . PHE B 1 7 ? 2.23 3.588 7.535 1 98.5 7 PHE B N 1
ATOM 751 C CA . PHE B 1 7 ? 1.865 4.266 8.773 1 98.5 7 PHE B CA 1
ATOM 752 C C . PHE B 1 7 ? 0.654 3.604 9.422 1 98.5 7 PHE B C 1
ATOM 754 O O . PHE B 1 7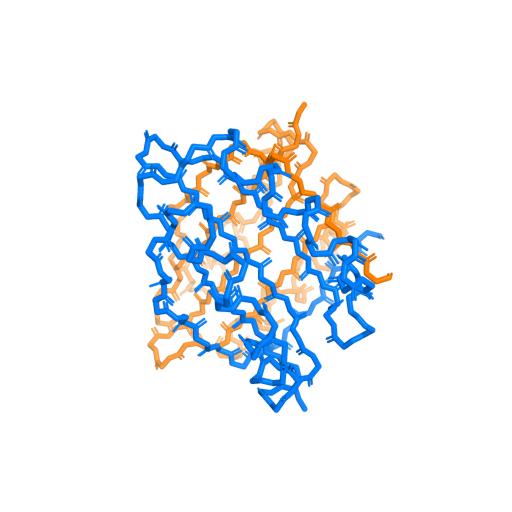 ? -0.43 3.576 8.828 1 98.5 7 PHE B O 1
ATOM 761 N N . ASP B 1 8 ? 0.89 2.986 10.539 1 97.88 8 ASP B N 1
ATOM 762 C CA . ASP B 1 8 ? -0.214 2.555 1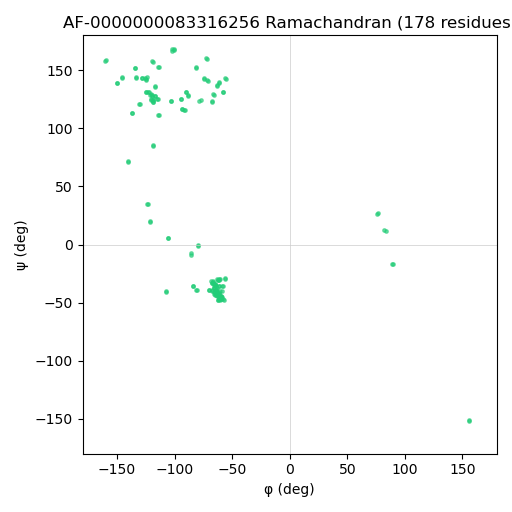1.391 1 97.88 8 ASP B CA 1
ATOM 763 C C . ASP B 1 8 ? -0.534 3.605 12.445 1 97.88 8 ASP B C 1
ATOM 765 O O . ASP B 1 8 ? 0.326 3.959 13.258 1 97.88 8 ASP B O 1
ATOM 769 N N . VAL B 1 9 ? -1.739 4.152 12.359 1 97.88 9 VAL B N 1
ATOM 770 C CA . VAL B 1 9 ? -2.1 5.289 13.195 1 97.88 9 VAL B CA 1
ATOM 771 C C . VAL B 1 9 ? -3.283 4.918 14.086 1 97.88 9 VAL B C 1
ATOM 773 O O . VAL B 1 9 ? -4.434 5.215 13.758 1 97.88 9 VAL B O 1
ATOM 776 N N . PRO B 1 10 ? -3.014 4.309 15.219 1 97.06 10 PRO B N 1
ATOM 777 C CA . PRO B 1 10 ? -4.105 3.936 16.125 1 97.06 10 PRO B CA 1
ATOM 778 C C . PRO B 1 10 ? -4.898 5.145 16.625 1 97.06 10 PRO B C 1
ATOM 780 O O . PRO B 1 10 ? -4.324 6.215 16.828 1 97.06 10 PRO B O 1
ATOM 783 N N . GLY B 1 11 ? -6.191 5.008 16.703 1 96.56 11 GLY B N 1
ATOM 784 C CA . GLY B 1 11 ? -7.031 6.012 17.344 1 96.56 11 GLY B CA 1
ATOM 785 C C . GLY B 1 11 ? -7.496 7.086 16.375 1 96.56 11 GLY B C 1
ATOM 786 O O . GLY B 1 11 ? -8.43 7.84 16.672 1 96.56 11 GLY B O 1
ATOM 787 N N . MET B 1 12 ? -6.855 7.203 15.219 1 97.38 12 MET B N 1
ATOM 788 C CA . MET B 1 12 ? -7.266 8.211 14.242 1 97.38 12 MET B CA 1
ATOM 789 C C . MET B 1 12 ? -8.688 7.945 13.75 1 97.38 12 MET B C 1
ATOM 791 O O . MET B 1 12 ? -9.047 6.801 13.469 1 97.38 12 MET B O 1
ATOM 795 N N . THR B 1 13 ? -9.438 8.977 13.656 1 96.94 13 THR B N 1
ATOM 796 C CA . THR B 1 13 ? -10.812 8.891 13.164 1 96.94 13 THR B CA 1
ATOM 797 C C . THR B 1 13 ? -10.891 9.328 11.711 1 96.94 13 THR B C 1
ATOM 799 O O . THR B 1 13 ? -9.961 9.938 11.188 1 96.94 13 THR B O 1
ATOM 802 N N . ALA B 1 14 ? -12.039 9.047 11.125 1 97 14 ALA B N 1
ATOM 803 C CA . ALA B 1 14 ? -12.289 9.484 9.75 1 97 14 ALA B CA 1
ATOM 804 C C . ALA B 1 14 ? -12.203 11.008 9.641 1 97 14 ALA B C 1
ATOM 806 O O . ALA B 1 14 ? -11.594 11.531 8.703 1 97 14 ALA B O 1
ATOM 807 N N . ASP B 1 15 ? -12.836 11.711 10.594 1 97.56 15 ASP B N 1
ATOM 808 C CA . ASP B 1 15 ? -12.828 13.172 10.586 1 97.56 15 ASP B CA 1
ATOM 809 C C . ASP B 1 15 ? -11.406 13.719 10.68 1 97.56 15 ASP B C 1
ATOM 811 O O . ASP B 1 15 ? -11.047 14.664 9.977 1 97.56 15 ASP B O 1
ATOM 815 N N . GLN B 1 16 ? -10.648 13.141 11.57 1 98 16 GLN B N 1
ATOM 816 C CA . GLN B 1 16 ? -9.258 13.562 11.719 1 98 16 GLN B CA 1
ATOM 817 C C . GLN B 1 16 ? -8.484 13.367 10.414 1 98 16 GLN B C 1
ATOM 819 O O . GLN B 1 16 ? -7.762 14.266 9.977 1 98 16 GLN B O 1
ATOM 824 N N . TYR B 1 17 ? -8.625 12.211 9.781 1 98.38 17 TYR B N 1
ATOM 825 C CA . TYR B 1 17 ? -7.941 11.938 8.523 1 98.38 17 TYR B CA 1
ATOM 826 C C . TYR B 1 17 ? -8.312 12.969 7.465 1 98.38 17 TYR B C 1
ATOM 828 O O . TYR B 1 17 ? -7.441 13.547 6.812 1 98.38 17 TYR B O 1
ATOM 836 N N . ASP B 1 18 ? -9.633 13.211 7.363 1 98.12 18 ASP B N 1
ATOM 837 C CA . ASP B 1 18 ? -10.109 14.109 6.32 1 98.12 18 ASP B CA 1
ATOM 838 C C . ASP B 1 18 ? -9.602 15.531 6.551 1 98.12 18 ASP B C 1
ATOM 840 O O . ASP B 1 18 ? -9.273 16.25 5.602 1 98.12 18 ASP B O 1
ATOM 844 N N . ARG B 1 19 ? -9.469 15.938 7.781 1 98.19 19 ARG B N 1
ATOM 845 C CA . ARG B 1 19 ? -8.953 17.266 8.102 1 98.19 19 ARG B CA 1
ATOM 846 C C . ARG B 1 19 ? -7.465 17.375 7.781 1 98.19 19 ARG B C 1
ATOM 848 O O . ARG B 1 19 ? -7 18.406 7.293 1 98.19 19 ARG B O 1
ATOM 855 N N . VAL B 1 20 ? -6.738 16.297 8.062 1 97.88 20 VAL B N 1
ATOM 856 C CA . VAL B 1 20 ? -5.312 16.281 7.75 1 97.88 20 VAL B CA 1
ATOM 857 C C . VAL B 1 20 ? -5.109 16.438 6.246 1 97.88 20 VAL B C 1
ATOM 859 O O . VAL B 1 20 ? -4.301 17.25 5.805 1 97.88 20 VAL B O 1
ATOM 862 N N . ILE B 1 21 ? -5.875 15.664 5.469 1 97.69 21 ILE B N 1
ATOM 863 C CA . ILE B 1 21 ? -5.781 15.75 4.016 1 97.69 21 ILE B CA 1
ATOM 864 C C . ILE B 1 21 ? -6.125 17.172 3.561 1 97.69 21 ILE B C 1
ATOM 866 O O . ILE B 1 21 ? -5.418 17.75 2.736 1 97.69 21 ILE B O 1
ATOM 870 N N . HIS B 1 22 ? -7.156 17.75 4.105 1 97.75 22 HIS B N 1
ATOM 871 C CA . HIS B 1 22 ? -7.586 19.094 3.771 1 97.75 22 HIS B CA 1
ATOM 872 C C . HIS B 1 22 ? -6.488 20.109 4.074 1 97.75 22 HIS B C 1
ATOM 874 O O . HIS B 1 22 ? -6.18 20.969 3.238 1 97.75 22 HIS B O 1
ATOM 880 N N . ASP B 1 23 ? -5.902 20 5.23 1 97.56 23 ASP B N 1
ATOM 881 C CA . ASP B 1 23 ? -4.867 20.938 5.648 1 97.56 23 ASP B CA 1
ATOM 882 C C . ASP B 1 23 ? -3.625 20.812 4.766 1 97.56 23 ASP B C 1
ATOM 884 O O . ASP B 1 23 ? -2.98 21.812 4.445 1 97.56 23 ASP B O 1
ATOM 888 N N . LEU B 1 24 ? -3.291 19.625 4.367 1 97.12 24 LEU B N 1
ATOM 889 C CA . LEU B 1 24 ? -2.164 19.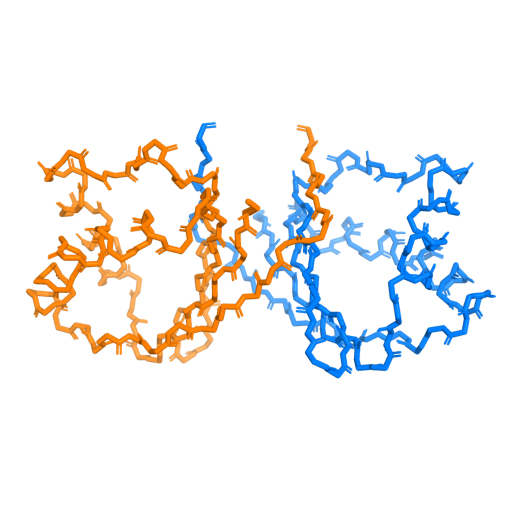406 3.467 1 97.12 24 LEU B CA 1
ATOM 890 C C . LEU B 1 24 ? -2.438 20.016 2.1 1 97.12 24 LEU B C 1
ATOM 892 O O . LEU B 1 24 ? -1.539 20.609 1.484 1 97.12 24 LEU B O 1
ATOM 896 N N . GLU B 1 25 ? -3.633 19.875 1.616 1 95.5 25 GLU B N 1
ATOM 897 C CA . GLU B 1 25 ? -4.016 20.5 0.351 1 95.5 25 GLU B CA 1
ATOM 898 C C . GLU B 1 25 ? -3.879 22.016 0.417 1 95.5 25 GLU B C 1
ATOM 900 O O . GLU B 1 25 ? -3.373 22.641 -0.519 1 95.5 25 GLU B O 1
ATOM 905 N N . GLU B 1 26 ? -4.238 22.562 1.488 1 94.62 26 GLU B N 1
ATOM 906 C CA . GLU B 1 26 ? -4.156 24.016 1.675 1 94.62 26 GLU B CA 1
ATOM 907 C C . GLU B 1 26 ? -2.703 24.484 1.699 1 94.62 26 GLU B C 1
ATOM 909 O O . GLU B 1 26 ? -2.393 25.578 1.233 1 94.62 26 GLU B O 1
ATOM 914 N N . ALA B 1 27 ? -1.882 23.641 2.207 1 92.31 27 ALA B N 1
ATOM 915 C CA . ALA B 1 27 ? -0.457 23.953 2.281 1 92.31 27 ALA B CA 1
ATOM 916 C C . ALA B 1 27 ? 0.226 23.719 0.937 1 92.31 27 ALA B C 1
ATOM 918 O O . ALA B 1 27 ? 1.436 23.922 0.804 1 92.31 27 ALA B O 1
ATOM 919 N N . GLY B 1 28 ? -0.523 23.266 -0.129 1 90.56 28 GLY B N 1
ATOM 920 C CA . GLY B 1 28 ? 0.022 22.984 -1.449 1 90.56 28 GLY B CA 1
ATOM 921 C C . GLY B 1 28 ? 0.674 21.625 -1.559 1 90.56 28 GLY B C 1
ATOM 922 O O . GLY B 1 28 ? 1.406 21.359 -2.514 1 90.56 28 GLY B O 1
ATOM 923 N N . LEU B 1 29 ? 0.397 20.797 -0.493 1 88.88 29 LEU B N 1
ATOM 924 C CA . LEU B 1 29 ? 1.075 19.516 -0.444 1 88.88 29 LEU B CA 1
ATOM 925 C C . LEU B 1 29 ? 0.066 18.375 -0.364 1 88.88 29 LEU B C 1
ATOM 927 O O . LEU B 1 29 ? 0.329 17.344 0.272 1 88.88 29 LEU B O 1
ATOM 931 N N . GLY B 1 30 ? -1.036 18.5 -0.991 1 86.44 30 GLY B N 1
ATOM 932 C CA . GLY B 1 30 ? -2.025 17.438 -1.086 1 86.44 30 GLY B CA 1
ATOM 933 C C . GLY B 1 30 ? -1.556 16.266 -1.912 1 86.44 30 GLY B C 1
ATOM 934 O O . GLY B 1 30 ? -1.904 15.117 -1.62 1 86.44 30 GLY B O 1
ATOM 935 N N . ALA B 1 31 ? -0.727 16.641 -2.938 1 87.31 31 ALA B N 1
ATOM 936 C CA . ALA B 1 31 ? -0.167 15.641 -3.844 1 87.31 31 ALA B CA 1
ATOM 937 C C . ALA B 1 31 ? 1.284 15.961 -4.188 1 87.31 31 ALA B C 1
ATOM 939 O O . ALA B 1 31 ? 1.585 16.375 -5.309 1 87.31 31 ALA B O 1
ATOM 940 N N . PRO B 1 32 ? 2.104 15.75 -3.154 1 94.44 32 PRO B N 1
ATOM 941 C CA . PRO B 1 32 ? 3.508 16.016 -3.477 1 94.44 32 PRO B CA 1
ATOM 942 C C . PRO B 1 32 ? 3.998 15.219 -4.684 1 94.44 32 PRO B C 1
ATOM 944 O O . PRO B 1 32 ? 3.693 14.031 -4.812 1 94.44 32 PRO B O 1
ATOM 947 N N . ALA B 1 33 ? 4.844 15.859 -5.5 1 92.56 33 ALA B N 1
ATOM 948 C CA . ALA B 1 33 ? 5.293 15.258 -6.754 1 92.56 33 ALA B CA 1
ATOM 949 C C . ALA B 1 33 ? 6.078 13.969 -6.492 1 92.56 33 ALA B C 1
ATOM 951 O O . ALA B 1 33 ? 6.035 13.039 -7.297 1 92.56 33 ALA B O 1
ATOM 952 N N . ALA B 1 34 ? 6.727 13.938 -5.379 1 96.81 34 ALA B N 1
ATOM 953 C CA . ALA B 1 34 ? 7.613 12.805 -5.109 1 96.81 34 ALA B CA 1
ATOM 954 C C . ALA B 1 34 ? 6.844 11.648 -4.488 1 96.81 34 ALA B C 1
ATOM 956 O O . ALA B 1 34 ? 7.398 10.562 -4.285 1 96.81 34 ALA B O 1
ATOM 957 N N . ARG B 1 35 ? 5.59 11.781 -4.125 1 97.94 35 ARG B N 1
ATOM 958 C CA . ARG B 1 35 ? 4.746 10.695 -3.652 1 97.94 35 ARG B CA 1
ATOM 959 C C . ARG B 1 35 ? 3.98 10.047 -4.805 1 97.94 35 ARG B C 1
ATOM 961 O O . ARG B 1 35 ? 3.055 10.648 -5.355 1 97.94 35 ARG B O 1
ATOM 968 N N . GLN B 1 36 ? 4.238 8.875 -5.055 1 97 36 GLN B N 1
ATOM 969 C CA . GLN B 1 36 ? 3.67 8.188 -6.207 1 97 36 GLN B CA 1
ATOM 970 C C . GLN B 1 36 ? 2.26 7.688 -5.91 1 97 36 GLN B C 1
ATOM 972 O O . GLN B 1 36 ? 1.38 7.742 -6.77 1 97 36 GLN B O 1
ATOM 977 N N . HIS B 1 37 ? 2.08 7.211 -4.703 1 97.31 37 HIS B N 1
ATOM 978 C CA . HIS B 1 37 ? 0.821 6.621 -4.262 1 97.31 37 HIS B CA 1
ATOM 979 C C . HIS B 1 37 ? 0.561 6.918 -2.789 1 97.31 37 HIS B C 1
ATOM 981 O O . HIS B 1 37 ? 1.498 6.973 -1.988 1 97.31 37 HIS B O 1
ATOM 987 N N . HIS B 1 38 ? -0.684 7.133 -2.461 1 98.19 38 HIS B N 1
ATOM 988 C CA . HIS B 1 38 ? -1.215 7.234 -1.106 1 98.19 38 HIS B CA 1
ATOM 989 C C . HIS B 1 38 ? -2.531 6.473 -0.972 1 98.19 38 HIS B C 1
ATOM 991 O O . HIS B 1 38 ? -3.531 6.844 -1.594 1 98.19 38 HIS B O 1
ATOM 997 N N . ILE B 1 39 ? -2.498 5.406 -0.178 1 98.56 39 ILE B N 1
ATOM 998 C CA . ILE B 1 39 ? -3.688 4.602 0.076 1 98.56 39 ILE B CA 1
ATOM 999 C C . ILE B 1 39 ? -4.016 4.621 1.566 1 98.56 39 ILE B C 1
ATOM 1001 O O . ILE B 1 39 ? -3.178 4.273 2.4 1 98.56 39 ILE B O 1
ATOM 1005 N N . ALA B 1 40 ? -5.18 5.047 1.835 1 98.56 40 ALA B N 1
ATOM 1006 C CA . ALA B 1 40 ? -5.629 5.109 3.223 1 98.56 40 ALA B CA 1
ATOM 1007 C C . ALA B 1 40 ? -6.816 4.18 3.455 1 98.56 40 ALA B C 1
ATOM 1009 O O . ALA B 1 40 ? -7.754 4.148 2.65 1 98.56 40 ALA B O 1
ATOM 1010 N N . ALA B 1 41 ? -6.77 3.473 4.512 1 98.62 41 ALA B N 1
ATOM 1011 C CA . ALA B 1 41 ? -7.82 2.52 4.848 1 98.62 41 ALA B CA 1
ATOM 1012 C C . ALA B 1 41 ? -8.227 2.646 6.312 1 98.62 41 ALA B C 1
ATOM 1014 O O . ALA B 1 41 ? -7.395 2.93 7.176 1 98.62 41 ALA B O 1
ATOM 1015 N N . ALA B 1 42 ? -9.445 2.307 6.523 1 96.56 42 ALA B N 1
ATOM 1016 C CA . ALA B 1 42 ? -9.977 2.307 7.883 1 96.56 42 ALA B CA 1
ATOM 1017 C C . ALA B 1 42 ? -9.734 0.963 8.562 1 96.56 42 ALA B C 1
ATOM 1019 O O . ALA B 1 42 ? -9.969 -0.092 7.973 1 96.56 42 ALA B O 1
ATOM 1020 N N . LYS B 1 43 ? -9.148 1.02 9.758 1 97.56 43 LYS B N 1
ATOM 1021 C CA . LYS B 1 43 ? -9.102 -0.128 10.656 1 97.56 43 LYS B CA 1
ATOM 1022 C C . LYS B 1 43 ? -10.141 0.001 11.766 1 97.56 43 LYS B C 1
ATOM 1024 O O . LYS B 1 43 ? -10.742 1.062 11.938 1 97.56 43 LYS B O 1
ATOM 1029 N N . ASN B 1 44 ? -10.328 -1.08 12.461 1 95.25 44 ASN B N 1
ATOM 1030 C CA . ASN B 1 44 ? -11.242 -1.024 13.594 1 95.25 44 ASN B CA 1
ATOM 1031 C C . ASN B 1 44 ? -10.758 -0.046 14.656 1 95.25 44 ASN B C 1
ATOM 1033 O O . ASN B 1 44 ? -11.57 0.623 15.305 1 95.25 44 ASN B O 1
ATOM 1037 N N . ASP B 1 45 ? -9.453 0.104 14.766 1 95.94 45 ASP B N 1
ATOM 1038 C CA . ASP B 1 45 ? -8.906 0.898 15.867 1 95.94 45 ASP B CA 1
ATOM 1039 C C . ASP B 1 45 ? -8.078 2.064 15.344 1 95.94 45 ASP B C 1
ATOM 1041 O O . ASP B 1 45 ? -7.199 2.574 16.047 1 95.94 45 ASP B O 1
ATOM 1045 N N . GLY B 1 46 ? -8.281 2.416 14.117 1 97.38 46 GLY B N 1
ATOM 1046 C CA . GLY B 1 46 ? -7.5 3.516 13.57 1 97.38 46 GLY B CA 1
ATOM 1047 C C . GLY B 1 46 ? -7.383 3.471 12.055 1 97.38 46 GLY B C 1
ATOM 1048 O O . GLY B 1 46 ? -8.328 3.088 11.367 1 97.38 46 GLY B O 1
ATOM 1049 N N . TRP B 1 47 ? -6.234 4.027 11.562 1 98.31 47 TRP B N 1
ATOM 1050 C CA . TRP B 1 47 ? -6.039 4.164 10.125 1 98.31 47 TRP B CA 1
ATOM 1051 C C . TRP B 1 47 ? -4.73 3.51 9.695 1 98.31 47 TRP B C 1
ATOM 1053 O O . TRP B 1 47 ? -3.75 3.51 10.438 1 98.31 47 TRP B O 1
ATOM 1063 N N . LEU B 1 48 ? -4.75 2.922 8.57 1 98.5 48 LEU B N 1
ATOM 1064 C CA . LEU B 1 48 ? -3.568 2.402 7.887 1 98.5 48 LEU B CA 1
ATOM 1065 C C . LEU B 1 48 ? -3.318 3.154 6.582 1 98.5 48 LEU B C 1
ATOM 1067 O O . LEU B 1 48 ? -4.219 3.281 5.754 1 98.5 48 LEU B O 1
ATOM 1071 N N . VAL B 1 49 ? -2.086 3.688 6.461 1 98.62 49 VAL B N 1
ATOM 1072 C CA . VAL B 1 49 ? -1.725 4.43 5.258 1 98.62 49 VAL B CA 1
ATOM 1073 C C . VAL B 1 49 ? -0.497 3.797 4.609 1 98.62 49 VAL B C 1
ATOM 1075 O O . VAL B 1 49 ? 0.48 3.48 5.289 1 98.62 49 VAL B O 1
ATOM 1078 N N . VAL B 1 50 ? -0.573 3.58 3.379 1 98.69 50 VAL B N 1
ATOM 1079 C CA . VAL B 1 50 ? 0.55 3.074 2.596 1 98.69 50 VAL B CA 1
ATOM 1080 C C . VAL B 1 50 ? 0.898 4.07 1.492 1 98.69 50 VAL B C 1
ATOM 1082 O O . VAL B 1 50 ? 0.041 4.434 0.683 1 98.69 50 VAL B O 1
ATOM 1085 N N . ASP B 1 51 ? 2.152 4.465 1.497 1 98.5 51 ASP B N 1
ATOM 1086 C CA . ASP B 1 51 ? 2.658 5.371 0.472 1 98.5 51 ASP B CA 1
ATOM 1087 C C . ASP B 1 51 ? 3.787 4.719 -0.325 1 98.5 51 ASP B C 1
ATOM 1089 O O . ASP B 1 51 ? 4.461 3.814 0.169 1 98.5 51 ASP B O 1
ATOM 1093 N N . VAL B 1 52 ? 4.004 5.203 -1.511 1 98.56 52 VAL B N 1
ATOM 1094 C CA . VAL B 1 52 ? 5.25 5.027 -2.252 1 98.56 52 VAL B CA 1
ATOM 1095 C C . VAL B 1 52 ? 5.891 6.387 -2.516 1 98.56 52 VAL B C 1
ATOM 1097 O O . VAL B 1 52 ? 5.246 7.297 -3.041 1 98.56 52 VAL B O 1
ATOM 1100 N N . TRP B 1 53 ? 7.082 6.527 -2.1 1 98.56 53 TRP B N 1
ATOM 1101 C CA . TRP B 1 53 ? 7.852 7.75 -2.312 1 98.56 53 TRP B CA 1
ATOM 1102 C C . TRP B 1 53 ? 9.031 7.5 -3.242 1 98.56 53 TRP B C 1
ATOM 1104 O O . TRP B 1 53 ? 9.609 6.406 -3.246 1 98.56 53 TRP B O 1
ATOM 1114 N N . ASP B 1 54 ? 9.469 8.516 -3.941 1 98.31 54 ASP B N 1
ATOM 1115 C CA . ASP B 1 54 ? 10.578 8.406 -4.879 1 98.31 54 ASP B CA 1
ATOM 1116 C C . ASP B 1 54 ? 11.883 8.109 -4.148 1 98.31 54 ASP B C 1
ATOM 1118 O O . ASP B 1 54 ? 12.789 7.48 -4.707 1 98.31 54 ASP B O 1
ATOM 1122 N N . SER B 1 55 ? 11.992 8.641 -2.916 1 97.81 55 SER B N 1
ATOM 1123 C CA . SER B 1 55 ? 13.203 8.469 -2.119 1 97.81 55 SER B CA 1
ATOM 1124 C C . SER B 1 55 ? 12.93 8.711 -0.639 1 97.81 55 SER B C 1
ATOM 1126 O O . SER B 1 55 ? 11.945 9.359 -0.284 1 97.81 55 SER B O 1
ATOM 1128 N N . PRO B 1 56 ? 13.805 8.164 0.197 1 97.38 56 PRO B N 1
ATOM 1129 C CA . PRO B 1 56 ? 13.688 8.484 1.622 1 97.38 56 PRO B CA 1
ATOM 1130 C C . PRO B 1 56 ? 13.789 9.977 1.903 1 97.38 56 PRO B C 1
ATOM 1132 O O . PRO B 1 56 ? 13.117 10.484 2.805 1 97.38 56 PRO B O 1
ATOM 1135 N N . GLU B 1 57 ? 14.625 10.695 1.147 1 97.75 57 GLU B N 1
ATOM 1136 C CA . GLU B 1 57 ? 14.812 12.133 1.351 1 97.75 57 GLU B CA 1
ATOM 1137 C C . GLU B 1 57 ? 13.523 12.898 1.075 1 97.75 57 GLU B C 1
ATOM 1139 O O . GLU B 1 57 ? 13.219 13.867 1.77 1 97.75 57 GLU B O 1
ATOM 1144 N N . ALA B 1 58 ? 12.797 12.492 0.064 1 97.5 58 ALA B N 1
ATOM 1145 C CA . ALA B 1 58 ? 11.531 13.148 -0.265 1 97.5 58 ALA B CA 1
ATOM 1146 C C . ALA B 1 58 ? 10.523 12.992 0.865 1 97.5 58 ALA B C 1
ATOM 1148 O O . ALA B 1 58 ? 9.789 13.93 1.19 1 97.5 58 ALA B O 1
ATOM 1149 N N . LEU B 1 59 ? 10.508 11.812 1.491 1 97.44 59 LEU B N 1
ATOM 1150 C CA . LEU B 1 59 ? 9.633 11.578 2.639 1 97.44 59 LEU B CA 1
ATOM 1151 C C . LEU B 1 59 ? 10.016 12.484 3.805 1 97.44 59 LEU B C 1
ATOM 1153 O O . LEU B 1 59 ? 9.148 13.07 4.453 1 97.44 59 LEU B O 1
ATOM 1157 N N . GLU B 1 60 ? 11.258 12.594 4.051 1 96.75 60 GLU B N 1
ATOM 1158 C CA . GLU B 1 60 ? 11.742 13.422 5.148 1 96.75 60 GLU B CA 1
ATOM 1159 C C . GLU B 1 60 ? 11.352 14.883 4.953 1 96.75 60 GLU B C 1
ATOM 1161 O O . GLU B 1 60 ? 10.969 15.562 5.906 1 96.75 60 GLU B O 1
ATOM 1166 N N . GLN B 1 61 ? 11.477 15.32 3.736 1 96.44 61 GLN B N 1
ATOM 1167 C CA . GLN B 1 61 ? 11.086 16.688 3.43 1 96.44 61 GLN B CA 1
ATOM 1168 C C . GLN B 1 61 ? 9.586 16.906 3.658 1 96.44 61 GLN B C 1
ATOM 1170 O O . GLN B 1 61 ? 9.18 17.922 4.219 1 96.44 61 GLN B O 1
ATOM 1175 N N . PHE B 1 62 ? 8.844 15.969 3.264 1 97.12 62 PHE B N 1
ATOM 1176 C CA . PHE B 1 62 ? 7.398 16.047 3.438 1 97.12 62 PHE B CA 1
ATOM 1177 C C . PHE B 1 62 ? 7.031 16.031 4.918 1 97.12 62 PHE B C 1
ATOM 1179 O O . PHE B 1 62 ? 6.09 16.719 5.332 1 97.12 62 PHE B O 1
ATOM 1186 N N . ALA B 1 63 ? 7.746 15.312 5.715 1 96.19 63 ALA B N 1
ATOM 1187 C CA . ALA B 1 63 ? 7.469 15.164 7.145 1 96.19 63 ALA B CA 1
ATOM 1188 C C . ALA B 1 63 ? 7.543 16.5 7.859 1 96.19 63 ALA B C 1
ATOM 1190 O O . ALA B 1 63 ? 6.84 16.734 8.844 1 96.19 63 ALA B O 1
ATOM 1191 N N . GLN B 1 64 ? 8.359 17.344 7.328 1 94.94 64 GLN B N 1
ATOM 1192 C CA . GLN B 1 64 ? 8.492 18.672 7.938 1 94.94 64 GLN B CA 1
ATOM 1193 C C . GLN B 1 64 ? 7.168 19.422 7.898 1 94.94 64 GLN B C 1
ATOM 1195 O O . GLN B 1 64 ? 6.859 20.188 8.82 1 94.94 64 GLN B O 1
ATOM 1200 N N . THR B 1 65 ? 6.438 19.234 6.867 1 94.75 65 THR B N 1
ATOM 1201 C CA . THR B 1 65 ? 5.121 19.844 6.742 1 94.75 65 THR B CA 1
ATOM 1202 C C . THR B 1 65 ? 4.062 19 7.449 1 94.75 65 THR B C 1
ATOM 1204 O O . THR B 1 65 ? 3.139 19.547 8.062 1 94.75 65 THR B O 1
ATOM 1207 N N . LEU B 1 66 ? 4.176 17.703 7.418 1 96.62 66 LEU B N 1
ATOM 1208 C CA . LEU B 1 66 ? 3.178 16.781 7.934 1 96.62 66 LEU B CA 1
ATOM 1209 C C . LEU B 1 66 ? 3.082 16.875 9.453 1 96.62 66 LEU B C 1
ATOM 1211 O O . LEU B 1 66 ? 1.982 16.875 10.008 1 96.62 66 LEU B O 1
ATOM 1215 N N . MET B 1 67 ? 4.199 17.016 10.164 1 96.44 67 MET B N 1
ATOM 1216 C CA . MET B 1 67 ? 4.246 16.922 11.625 1 96.44 67 MET B CA 1
ATOM 1217 C C . MET B 1 67 ? 3.406 18.016 12.273 1 96.44 67 MET B C 1
ATOM 1219 O O . MET B 1 67 ? 2.555 17.734 13.117 1 96.44 67 MET B O 1
ATOM 1223 N N . PRO B 1 68 ? 3.529 19.266 11.867 1 96.75 68 PRO B N 1
ATOM 1224 C CA . PRO B 1 68 ? 2.678 20.297 12.453 1 96.75 68 PRO B CA 1
ATOM 1225 C C . PRO B 1 68 ? 1.197 20.094 12.141 1 96.75 68 PRO B C 1
ATOM 1227 O O . PRO B 1 68 ? 0.335 20.438 12.945 1 96.75 68 PRO B O 1
ATOM 1230 N N . VAL B 1 69 ? 0.89 19.594 10.945 1 97.38 69 VAL B N 1
ATOM 1231 C CA . VAL B 1 69 ? -0.494 19.359 10.539 1 97.38 69 VAL B CA 1
ATOM 1232 C C . VAL B 1 69 ? -1.115 18.281 11.43 1 97.38 69 VAL B C 1
ATOM 1234 O O . VAL B 1 69 ? -2.26 18.406 11.867 1 97.38 69 VAL B O 1
ATOM 1237 N N . LEU B 1 70 ? -0.361 17.172 11.719 1 97.62 70 LEU B N 1
ATOM 1238 C CA . LEU B 1 70 ? -0.847 16.109 12.602 1 97.62 70 LEU B CA 1
ATOM 1239 C C . LEU B 1 70 ? -1.096 16.656 14.008 1 97.62 70 LEU B C 1
ATOM 1241 O O . LEU B 1 70 ? -2.139 16.391 14.609 1 97.62 70 LEU B O 1
ATOM 1245 N N . ALA B 1 71 ? -0.171 17.469 14.492 1 97.31 71 ALA B N 1
ATOM 1246 C CA . ALA B 1 71 ? -0.298 18.062 15.82 1 97.31 71 ALA B CA 1
ATOM 1247 C C . ALA B 1 71 ? -1.545 18.938 15.914 1 97.31 71 ALA B C 1
ATOM 1249 O O . ALA B 1 71 ? -2.314 18.844 16.875 1 97.31 71 ALA B O 1
ATOM 1250 N N . LYS B 1 72 ? -1.726 19.766 14.891 1 97.44 72 LYS B N 1
ATOM 1251 C CA . LYS B 1 72 ? -2.881 20.656 14.828 1 97.44 72 LYS B CA 1
ATOM 1252 C C . LYS B 1 72 ? -4.188 19.875 14.93 1 97.44 72 LYS B C 1
ATOM 1254 O O . LYS B 1 72 ? -5.168 20.359 15.484 1 97.44 72 LYS B O 1
ATOM 1259 N N . ASN B 1 73 ? -4.184 18.641 14.477 1 98.06 73 ASN B N 1
ATOM 1260 C CA . ASN B 1 73 ? -5.41 17.844 14.398 1 98.06 73 ASN B CA 1
ATOM 1261 C C . ASN B 1 73 ? -5.469 16.781 15.492 1 98.06 73 ASN B C 1
ATOM 1263 O O . ASN B 1 73 ? -6.316 15.898 15.461 1 98.06 73 ASN B O 1
ATOM 1267 N N . GLY B 1 74 ? -4.5 16.812 16.391 1 97.75 74 GLY B N 1
ATOM 1268 C CA . GLY B 1 74 ? -4.527 15.938 17.547 1 97.75 74 GLY B CA 1
ATOM 1269 C C . GLY B 1 74 ? -4.152 14.5 17.234 1 97.75 74 GLY B C 1
ATOM 1270 O O . GLY B 1 74 ? -4.656 13.562 17.859 1 97.75 74 GLY B O 1
ATOM 1271 N N . VAL B 1 75 ? -3.369 14.289 16.203 1 97.62 75 VAL B N 1
ATOM 1272 C CA . VAL B 1 75 ? -2.949 12.953 15.789 1 97.62 75 VAL B CA 1
ATOM 1273 C C . VAL B 1 75 ? -1.511 12.703 16.234 1 97.62 75 VAL B C 1
ATOM 1275 O O . VAL B 1 75 ? -0.623 13.523 15.984 1 97.62 75 VAL B O 1
ATOM 1278 N N . THR B 1 76 ? -1.313 11.68 16.969 1 95.81 76 THR B N 1
ATOM 1279 C CA . THR B 1 76 ? 0.04 11.273 17.328 1 95.81 76 THR B CA 1
ATOM 1280 C C . THR B 1 76 ? 0.806 10.789 16.109 1 95.81 76 THR B C 1
ATOM 1282 O O . THR B 1 76 ? 0.333 9.906 15.383 1 95.81 76 THR B O 1
ATOM 1285 N N . PRO B 1 77 ? 1.907 11.383 15.852 1 94.62 77 PRO B N 1
ATOM 1286 C CA . PRO B 1 77 ? 2.676 10.938 14.68 1 94.62 77 PRO B CA 1
ATOM 1287 C C . PRO B 1 77 ? 3.047 9.461 14.75 1 94.62 77 PRO B C 1
ATOM 1289 O O . PRO B 1 77 ? 3.564 8.992 15.773 1 94.62 77 PRO B O 1
ATOM 1292 N N . PRO B 1 78 ? 2.787 8.75 13.664 1 93.94 78 PRO B N 1
ATOM 1293 C CA . PRO B 1 78 ? 3.193 7.344 13.656 1 93.94 78 PRO B CA 1
ATOM 1294 C C . PRO B 1 78 ? 4.668 7.156 13.32 1 93.94 78 PRO B C 1
ATOM 1296 O O . PRO B 1 78 ? 5.273 8.023 12.68 1 93.94 78 PRO B O 1
ATOM 1299 N N . GLN B 1 79 ? 5.266 6.102 13.789 1 94.81 79 GLN B N 1
ATOM 1300 C CA . GLN B 1 79 ? 6.57 5.688 13.281 1 94.81 79 GLN B CA 1
ATOM 1301 C C . GLN B 1 79 ? 6.434 4.961 11.953 1 94.81 79 GLN B C 1
ATOM 1303 O O . GLN B 1 79 ? 5.727 3.955 11.852 1 94.81 79 GLN B O 1
ATOM 1308 N N . PRO B 1 80 ? 7.094 5.418 10.914 1 97.5 80 PRO B N 1
ATOM 1309 C CA . PRO B 1 80 ? 6.965 4.754 9.617 1 97.5 80 PRO B CA 1
ATOM 1310 C C . PRO B 1 80 ? 7.715 3.426 9.555 1 97.5 80 PRO B C 1
ATOM 1312 O O . PRO B 1 80 ? 8.75 3.27 10.195 1 97.5 80 PRO B O 1
ATOM 1315 N N . GLN B 1 81 ? 7.227 2.477 8.922 1 97.81 81 GLN B N 1
ATOM 1316 C CA . GLN B 1 81 ? 7.961 1.326 8.414 1 97.81 81 GLN B CA 1
ATOM 1317 C C . GLN B 1 81 ? 8.375 1.541 6.957 1 97.81 81 GLN B C 1
ATOM 1319 O O . GLN B 1 81 ? 7.527 1.794 6.098 1 97.81 81 GLN B O 1
ATOM 1324 N N . VAL B 1 82 ? 9.633 1.398 6.719 1 98.19 82 VAL B N 1
ATOM 1325 C CA . VAL B 1 82 ? 10.156 1.758 5.402 1 98.19 82 VAL B CA 1
ATOM 1326 C C . VAL B 1 82 ? 10.82 0.542 4.762 1 98.19 82 VAL B C 1
ATOM 1328 O O . VAL B 1 82 ? 11.68 -0.098 5.367 1 98.19 82 VAL B O 1
ATOM 1331 N N . TYR B 1 83 ? 10.422 0.281 3.551 1 98.19 83 TYR B N 1
ATOM 1332 C CA . TYR B 1 83 ? 10.969 -0.855 2.818 1 98.19 83 TYR B CA 1
ATOM 1333 C C . TYR B 1 83 ? 11.359 -0.454 1.402 1 98.19 83 TYR B C 1
ATOM 1335 O O . TYR B 1 83 ? 10.664 0.328 0.756 1 98.19 83 TYR B O 1
ATOM 1343 N N . PRO 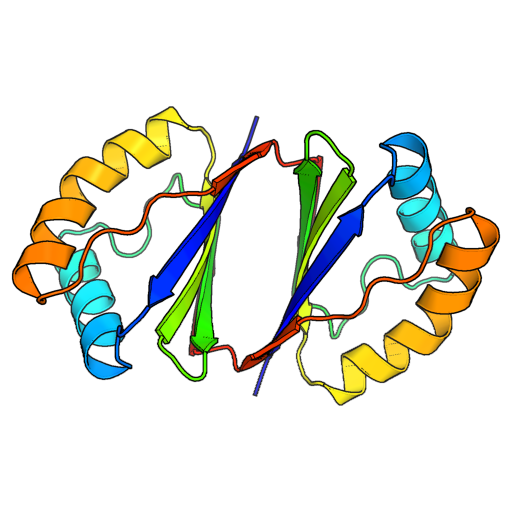B 1 84 ? 12.461 -1.019 0.891 1 97.56 84 PRO B N 1
ATOM 1344 C CA . PRO B 1 84 ? 12.734 -0.812 -0.533 1 97.56 84 PRO B CA 1
ATOM 1345 C C . PRO B 1 84 ? 11.695 -1.475 -1.437 1 97.56 84 PRO B C 1
ATOM 1347 O O . PRO B 1 84 ? 11.398 -2.658 -1.271 1 97.56 84 PRO B O 1
ATOM 1350 N N . THR B 1 85 ? 11.18 -0.704 -2.346 1 98.19 8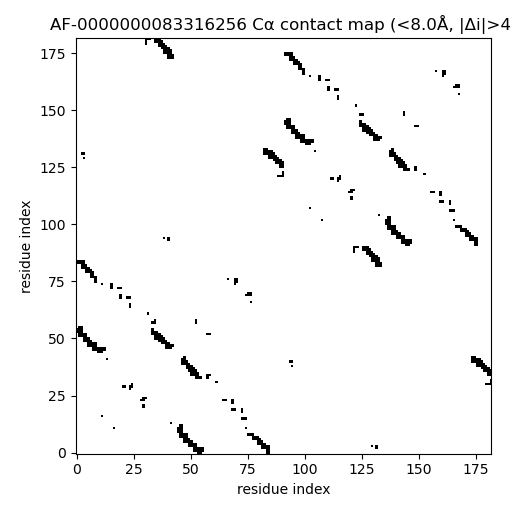5 THR B N 1
ATOM 1351 C CA . THR B 1 85 ? 10.234 -1.291 -3.285 1 98.19 85 THR B CA 1
ATOM 1352 C C . THR B 1 85 ? 10.945 -2.225 -4.258 1 98.19 85 THR B C 1
ATOM 1354 O O . THR B 1 85 ? 12.039 -1.918 -4.73 1 98.19 85 THR B O 1
ATOM 1357 N N . HIS B 1 86 ? 10.305 -3.295 -4.543 1 98.31 86 HIS B N 1
ATOM 1358 C CA . HIS B 1 86 ? 10.875 -4.246 -5.496 1 98.31 86 HIS B CA 1
ATOM 1359 C C . HIS B 1 86 ? 10.117 -4.207 -6.824 1 98.31 86 HIS B C 1
ATOM 1361 O O . HIS B 1 86 ? 10.734 -4.301 -7.891 1 98.31 86 HIS B O 1
ATOM 1367 N N . ASN B 1 87 ? 8.781 -4.105 -6.762 1 97.75 87 ASN B N 1
ATOM 1368 C CA . ASN B 1 87 ? 7.922 -4.117 -7.941 1 97.75 87 ASN B CA 1
ATOM 1369 C C . ASN B 1 87 ? 6.652 -3.299 -7.719 1 97.75 87 ASN B C 1
ATOM 1371 O O . ASN B 1 87 ? 6.105 -3.285 -6.613 1 97.75 87 ASN B O 1
ATOM 1375 N N . ILE B 1 88 ? 6.273 -2.58 -8.68 1 96.94 88 ILE B N 1
ATOM 1376 C CA . ILE B 1 88 ? 5.02 -1.828 -8.68 1 96.94 88 ILE B CA 1
ATOM 1377 C C . ILE B 1 88 ? 4.254 -2.107 -9.977 1 96.94 88 ILE B C 1
ATOM 1379 O O . ILE B 1 88 ? 4.77 -1.882 -11.07 1 96.94 88 ILE B O 1
ATOM 1383 N N . LEU B 1 89 ? 3.094 -2.604 -9.805 1 95.56 89 LEU B N 1
ATOM 1384 C CA . LEU B 1 89 ? 2.197 -2.814 -10.938 1 95.56 89 LEU B CA 1
ATOM 1385 C C . LEU B 1 89 ? 0.911 -2.012 -10.773 1 95.56 89 LEU B C 1
ATOM 1387 O O . LEU B 1 89 ? 0.267 -2.076 -9.719 1 95.56 89 LEU B O 1
ATOM 1391 N N . VAL B 1 90 ? 0.553 -1.258 -11.758 1 92.81 90 VAL B N 1
ATOM 1392 C CA . VAL B 1 90 ? -0.657 -0.443 -11.734 1 92.81 90 VAL B CA 1
ATOM 1393 C C . VAL B 1 90 ? -1.534 -0.785 -12.938 1 92.81 90 VAL B C 1
ATOM 1395 O O . VAL B 1 90 ? -1.026 -1.032 -14.039 1 92.81 90 VAL B O 1
ATOM 1398 N N . ARG B 1 91 ? -2.852 -0.74 -12.68 1 88.56 91 ARG B N 1
ATOM 1399 C CA . ARG B 1 91 ? -3.795 -0.949 -13.773 1 88.56 91 ARG B CA 1
ATOM 1400 C C . ARG B 1 91 ? -3.609 0.1 -14.859 1 88.56 91 ARG B C 1
ATOM 1402 O O . ARG B 1 91 ? -3.367 1.272 -14.57 1 88.56 91 ARG B O 1
#

Organism: NCBI:txid1204385

Foldseek 3Di:
DKKKKKFDFFQADPVLVVQLLVVCVVVVRNPDPQKPDWDWDDDPGHIMIMTIGNDPVVVVVVVVVSVVSCVVSVTDGGDMDMDDDDDDDDD/DKKKKKFDFFQADPVLVVQLLVVCVVVVRNPDPQKPDWDWDDDPGHIMIMTIGNDPVVVVVVVVVSVVSCVVSVTDGTDMDMDDDDDDDDD

Sequence (182 aa):
MSIMVIFDVPGMTADQYDRVIHDLEEAGLGAPAARQHHIAAAKNDGWLVVDVWDSPEALEQFAQTLMPVLAKNGVTPPQPQVYPTHNILVRMSIMVIFDVPGMTADQYDRVIHDLEEAGLGAPAARQHHIAAAKNDGWLVVDVWDSPEALEQFAQTLMPVLAKNGVTPPQPQVYPTHNILVR